Protein AF-0000000086527043 (afdb_homodimer)

Solvent-accessible surface area (backbone atoms only — not comparable to full-atom values): 6579 Å² total; per-residue (Å²): 123,86,62,61,68,83,40,37,1,52,55,44,46,48,39,39,48,73,40,69,42,50,59,58,56,46,11,60,61,52,73,48,47,46,66,58,46,49,60,48,33,31,71,90,35,76,31,56,56,47,59,36,24,18,45,57,10,34,60,65,41,60,101,123,86,61,60,67,84,40,36,1,51,55,45,46,50,40,39,48,73,39,69,41,50,60,58,57,46,13,60,61,51,73,49,47,46,66,57,45,49,60,49,33,31,71,88,35,76,34,56,55,45,59,37,25,18,44,56,8,34,60,64,43,61,101

Secondary structure (DSSP, 8-state):
----PPPBHHHHHHHHHHTT--HHHHHHHHT--HHHHHHHT-TTPBPPHHHHHHHHHHHHH--/----PPPBHHHHHHHHHHTT--HHHHHHHHT--HHHHHHHT-TTPBPPHHHHHHHHHHHHHT-

Radius of gyration: 13.68 Å; Cα contacts (8 Å, |Δi|>4): 208; chains: 2; bounding box: 37×33×30 Å

Nearest PDB structures (foldseek):
  7t8i-assembly1_B  TM=8.190E-01  e=5.277E-02  Bacillus subtilis
  4yba-assembly1_A  TM=6.947E-01  e=4.307E-02  Klebsiella pneumoniae
  5j9i-assembly2_C  TM=6.899E-01  e=6.466E-02  Vibrio cholerae
  7xi5-assembly1_A  TM=7.513E-01  e=1.457E-01  Pseudomonas citronellolis
  5jaa-assembly1_B  TM=7.454E-01  e=2.188E-01  Vibrio cholerae O1 biovar El Tor str. N16961

pLDDT: mean 89.56, std 15.98, range [34.75, 98.44]

Organism: NCBI:txid488447

Sequence (126 aa):
MSDTRPLYGEDAAALRKKAGFTQQQLADRWGLSRAQIGRYEKTGQIVPPKVADAYRGLAVVGGMSDTRPLYGEDAAALRKKAGFTQQQLADRWGLSRAQIGRYEKTGQIVPPKVADAYRGLAVVGG

Foldseek 3Di:
DVCPDWDFLCNLVVLCVVLPDDLCRVCVVVVHHSVVNCVQNDGPDTHPPVVVVVSVCSVVVSD/DVCPDWDFLCNLVVLCVVLPDDLCRVCVVVVHHSVVNCVQNDGPDTHPPVVVVVSVCSVVVSD

Structure (mmCIF, N/CA/C/O backbone):
data_AF-0000000086527043-model_v1
#
loop_
_entity.id
_entity.type
_entity.pdbx_description
1 polymer 'Helix-turn-helix domain-containing protein'
#
loop_
_atom_site.group_PDB
_atom_site.id
_atom_site.type_symbol
_atom_site.label_atom_id
_atom_site.label_alt_id
_atom_site.label_comp_id
_atom_site.label_asym_id
_atom_site.label_entity_id
_atom_site.label_seq_id
_atom_site.pdbx_PDB_ins_code
_atom_site.Cartn_x
_atom_site.Cartn_y
_atom_site.Cartn_z
_atom_site.occupancy
_atom_site.B_iso_or_equiv
_atom_site.auth_seq_id
_atom_site.auth_comp_id
_atom_site.auth_asym_id
_atom_site.auth_atom_id
_atom_site.pdbx_PDB_model_num
ATOM 1 N N . MET A 1 1 ? 13.539 -8.234 -15.18 1 35.25 1 MET A N 1
ATOM 2 C CA . MET A 1 1 ? 14.141 -7.984 -13.875 1 35.25 1 MET A CA 1
ATOM 3 C C . MET A 1 1 ? 13.148 -7.289 -12.945 1 35.25 1 MET A C 1
ATOM 5 O O . MET A 1 1 ? 12.5 -6.32 -13.336 1 35.25 1 MET A O 1
ATOM 9 N N . SER A 1 2 ? 12.297 -8 -12.367 1 43.03 2 SER A N 1
ATOM 10 C CA . SER A 1 2 ? 11.32 -7.543 -11.383 1 43.03 2 SER A CA 1
ATOM 11 C C . SER A 1 2 ? 11.914 -6.48 -10.469 1 43.03 2 SER A C 1
ATOM 13 O O . SER A 1 2 ? 12.438 -6.793 -9.398 1 43.03 2 SER A O 1
ATOM 15 N N . ASP A 1 3 ? 12.602 -5.562 -11.094 1 48.31 3 ASP A N 1
ATOM 16 C CA . ASP A 1 3 ? 13.523 -4.586 -10.523 1 48.31 3 ASP A CA 1
ATOM 17 C C . ASP A 1 3 ? 12.828 -3.717 -9.477 1 48.31 3 ASP A C 1
ATOM 19 O O . ASP A 1 3 ? 12.43 -2.588 -9.773 1 48.31 3 ASP A O 1
ATOM 23 N N . THR A 1 4 ? 11.984 -4.328 -8.688 1 63.66 4 THR A N 1
ATOM 24 C CA . THR A 1 4 ? 11.391 -3.373 -7.762 1 63.66 4 THR A CA 1
ATOM 25 C C . THR A 1 4 ? 12.422 -2.887 -6.75 1 63.66 4 THR A C 1
ATOM 27 O O . THR A 1 4 ? 12.984 -3.684 -5.996 1 63.66 4 THR A O 1
ATOM 30 N N . ARG A 1 5 ? 13.133 -1.839 -7.254 1 73.69 5 ARG A N 1
ATOM 31 C CA . ARG A 1 5 ? 14.133 -1.195 -6.41 1 73.69 5 ARG A CA 1
ATOM 32 C C . ARG A 1 5 ? 13.578 -0.921 -5.016 1 73.69 5 ARG A C 1
ATOM 34 O O . ARG A 1 5 ? 12.406 -0.582 -4.863 1 73.69 5 ARG A O 1
ATOM 41 N N . PRO A 1 6 ? 14.43 -1.369 -4.133 1 89.88 6 PRO A N 1
ATOM 42 C CA . PRO A 1 6 ? 14 -1.031 -2.773 1 89.88 6 PRO A CA 1
ATOM 43 C C . PRO A 1 6 ? 13.695 0.456 -2.604 1 89.88 6 PRO A C 1
ATOM 45 O O . PRO A 1 6 ? 14.32 1.296 -3.26 1 89.88 6 PRO A O 1
ATOM 48 N N . LEU A 1 7 ? 12.641 0.723 -1.895 1 93.81 7 LEU A N 1
ATOM 49 C CA . LEU A 1 7 ? 12.32 2.092 -1.509 1 93.81 7 LEU A CA 1
ATOM 50 C C . LEU A 1 7 ? 12.938 2.434 -0.154 1 93.81 7 LEU A C 1
ATOM 52 O O . LEU A 1 7 ? 12.727 1.714 0.825 1 93.81 7 LEU A O 1
ATOM 56 N N . TYR A 1 8 ? 13.68 3.51 -0.123 1 96.44 8 TYR A N 1
ATOM 57 C CA . TYR A 1 8 ? 14.258 3.953 1.139 1 96.44 8 TYR A CA 1
ATOM 58 C C . TYR A 1 8 ? 13.367 4.992 1.812 1 96.44 8 TYR A C 1
ATOM 60 O O . TYR A 1 8 ? 12.555 5.641 1.153 1 96.44 8 TYR A O 1
ATOM 68 N N . GLY A 1 9 ? 13.516 5.074 3.086 1 98 9 GLY A N 1
ATOM 69 C CA . GLY A 1 9 ? 12.672 5.957 3.875 1 98 9 GLY A CA 1
ATOM 70 C C . GLY A 1 9 ? 12.633 7.379 3.34 1 98 9 GLY A C 1
ATOM 71 O O . GLY A 1 9 ? 11.562 7.992 3.279 1 98 9 GLY A O 1
ATOM 72 N N . GLU A 1 10 ? 13.781 7.883 2.91 1 97.5 10 GLU A N 1
ATOM 73 C CA . GLU A 1 10 ? 13.836 9.25 2.402 1 97.5 10 GLU A CA 1
ATOM 74 C C . GLU A 1 10 ? 13.055 9.391 1.1 1 97.5 10 GLU A C 1
ATOM 76 O O . GLU A 1 10 ? 12.484 10.445 0.823 1 97.5 10 GLU A O 1
ATOM 81 N N . ASP A 1 11 ? 13.07 8.391 0.332 1 95.69 11 ASP A N 1
ATOM 82 C CA . ASP A 1 11 ? 12.297 8.383 -0.908 1 95.69 11 ASP A CA 1
ATOM 83 C C . ASP A 1 11 ? 10.797 8.312 -0.623 1 95.69 11 ASP A C 1
ATOM 85 O O . ASP A 1 11 ? 10 8.93 -1.326 1 95.69 11 ASP A O 1
ATOM 89 N N . ALA A 1 12 ? 10.453 7.547 0.394 1 96.88 12 ALA A N 1
ATOM 90 C CA . ALA A 1 12 ? 9.062 7.488 0.819 1 96.88 12 ALA A CA 1
ATOM 91 C C . ALA A 1 12 ? 8.555 8.867 1.243 1 96.88 12 ALA A C 1
ATOM 93 O O . ALA A 1 12 ? 7.473 9.289 0.839 1 96.88 12 ALA A O 1
ATOM 94 N N . ALA A 1 13 ? 9.406 9.523 1.954 1 97.5 13 ALA A N 1
ATOM 95 C CA . ALA A 1 13 ? 9.062 10.875 2.381 1 97.5 13 ALA A CA 1
ATOM 96 C C . ALA A 1 13 ? 8.844 11.797 1.181 1 97.5 13 ALA A C 1
ATOM 98 O O . ALA A 1 13 ? 7.922 12.609 1.174 1 97.5 13 ALA A O 1
ATOM 99 N N . ALA A 1 14 ? 9.648 11.648 0.236 1 96.44 14 ALA A N 1
ATOM 100 C CA . ALA A 1 14 ? 9.539 12.453 -0.978 1 96.44 14 ALA A CA 1
ATOM 101 C C . ALA A 1 14 ? 8.234 12.172 -1.709 1 96.44 14 ALA A C 1
ATOM 103 O O . ALA A 1 14 ? 7.57 13.094 -2.195 1 96.44 14 ALA A O 1
ATOM 104 N N . LEU A 1 15 ? 7.844 10.961 -1.847 1 94 15 LEU A N 1
ATOM 105 C CA . LEU A 1 15 ? 6.598 10.578 -2.494 1 94 15 LEU A CA 1
ATOM 106 C C . LEU A 1 15 ? 5.395 11.148 -1.747 1 94 15 LEU A C 1
ATOM 108 O O . LEU A 1 15 ? 4.445 11.625 -2.367 1 94 15 LEU A O 1
ATOM 112 N N . ARG A 1 16 ? 5.457 11.055 -0.439 1 95.81 16 ARG A N 1
ATOM 113 C CA . ARG A 1 16 ? 4.387 11.625 0.372 1 95.81 16 ARG A CA 1
ATOM 114 C C . ARG A 1 16 ? 4.227 13.117 0.097 1 95.81 16 ARG A C 1
ATOM 116 O O . ARG A 1 16 ? 3.111 13.602 -0.115 1 95.81 16 ARG A O 1
ATOM 123 N N . LYS A 1 17 ? 5.383 13.742 0.121 1 96.12 17 LYS A N 1
ATOM 124 C CA . LYS A 1 17 ? 5.367 15.188 -0.1 1 96.12 17 LYS A CA 1
ATOM 125 C C . LYS A 1 17 ? 4.867 15.523 -1.502 1 96.12 17 LYS A C 1
ATOM 127 O O . LYS A 1 17 ? 4.105 16.469 -1.683 1 96.12 17 LYS A O 1
ATOM 132 N N . LYS A 1 18 ? 5.27 14.805 -2.422 1 93.75 18 LYS A N 1
ATOM 133 C CA . LYS A 1 18 ? 4.836 15 -3.801 1 93.75 18 LYS A CA 1
ATOM 134 C C . LYS A 1 18 ? 3.324 14.836 -3.932 1 93.75 18 LYS A C 1
ATOM 136 O O . LYS A 1 18 ? 2.684 15.523 -4.727 1 93.75 18 LYS A O 1
ATOM 141 N N . ALA A 1 19 ? 2.764 13.969 -3.201 1 92.5 19 ALA A N 1
ATOM 142 C CA . ALA A 1 19 ? 1.327 13.703 -3.205 1 92.5 19 ALA A CA 1
ATOM 143 C C . ALA A 1 19 ? 0.57 14.773 -2.426 1 92.5 19 ALA A C 1
ATOM 145 O O . ALA A 1 19 ? -0.663 14.789 -2.418 1 92.5 19 ALA A O 1
ATOM 146 N N . GLY A 1 20 ? 1.382 15.586 -1.627 1 93.31 20 GLY A N 1
ATOM 147 C CA . GLY A 1 20 ? 0.785 16.719 -0.933 1 93.31 20 GLY A CA 1
ATOM 148 C C . GLY A 1 20 ? 0.338 16.375 0.478 1 93.31 20 GLY A C 1
ATOM 149 O O . GLY A 1 20 ? -0.49 17.078 1.057 1 93.31 20 GLY A O 1
ATOM 150 N N . PHE A 1 21 ? 0.815 15.305 0.996 1 94.88 21 PHE A N 1
ATOM 151 C CA . PHE A 1 21 ? 0.404 14.906 2.336 1 94.88 21 PHE A CA 1
ATOM 152 C C . PHE A 1 21 ? 1.459 15.289 3.365 1 94.88 21 PHE A C 1
ATOM 154 O O . PHE A 1 21 ? 2.658 15.195 3.1 1 94.88 21 PHE A O 1
ATOM 161 N N . THR A 1 22 ? 0.999 15.656 4.473 1 96.94 22 THR A N 1
ATOM 162 C CA . THR A 1 22 ? 1.858 15.656 5.652 1 96.94 22 THR A CA 1
ATOM 163 C C . THR A 1 22 ? 1.942 14.266 6.262 1 96.94 22 THR A C 1
ATOM 165 O O . THR A 1 22 ? 1.203 13.359 5.863 1 96.94 22 THR A O 1
ATOM 168 N N . GLN A 1 23 ? 2.887 14.164 7.195 1 98 23 GLN A N 1
ATOM 169 C CA . GLN A 1 23 ? 2.961 12.891 7.891 1 98 23 GLN A CA 1
ATOM 170 C C . GLN A 1 23 ? 1.652 12.578 8.609 1 98 23 GLN A C 1
ATOM 172 O O . GLN A 1 23 ? 1.188 11.438 8.602 1 98 23 GLN A O 1
ATOM 177 N N . GLN A 1 24 ? 1.076 13.602 9.195 1 97.94 24 GLN A N 1
ATOM 178 C CA . GLN A 1 24 ? -0.166 13.422 9.945 1 97.94 24 GLN A CA 1
ATOM 179 C C . GLN A 1 24 ? -1.318 13.062 9.008 1 97.94 24 GLN A C 1
ATOM 181 O O . GLN A 1 24 ? -2.105 12.164 9.312 1 97.94 24 GLN A O 1
ATOM 186 N N . GLN A 1 25 ? -1.424 13.695 7.957 1 95.94 25 GLN A N 1
ATOM 187 C CA . GLN A 1 25 ? -2.488 13.43 6.992 1 95.94 25 GLN A CA 1
ATOM 188 C C . GLN A 1 25 ? -2.395 12.016 6.438 1 95.94 25 GLN A C 1
ATOM 190 O O . GLN A 1 25 ? -3.41 11.336 6.289 1 95.94 25 GLN A O 1
ATOM 195 N N . LEU A 1 26 ? -1.217 11.625 6.121 1 96.88 26 LEU A N 1
ATOM 196 C CA . LEU A 1 26 ? -1.013 10.273 5.602 1 96.88 26 LEU A CA 1
ATOM 197 C C . LEU A 1 26 ? -1.344 9.227 6.66 1 96.88 26 LEU A C 1
ATOM 199 O O . LEU A 1 26 ? -1.969 8.211 6.359 1 96.88 26 LEU A O 1
ATOM 203 N N . ALA A 1 27 ? -0.913 9.484 7.891 1 97.69 27 ALA A N 1
ATOM 204 C CA . ALA A 1 27 ? -1.209 8.586 9.008 1 97.69 27 ALA A CA 1
ATOM 205 C C . ALA A 1 27 ? -2.713 8.398 9.18 1 97.69 27 ALA A C 1
ATOM 207 O O . ALA A 1 27 ? -3.189 7.27 9.336 1 97.69 27 ALA A O 1
ATOM 208 N N . ASP A 1 28 ? -3.4 9.445 9.094 1 96 28 ASP A N 1
ATOM 209 C CA . ASP A 1 28 ? -4.855 9.398 9.211 1 96 28 ASP A CA 1
ATOM 210 C C . ASP A 1 28 ? -5.469 8.594 8.07 1 96 28 ASP A C 1
ATOM 212 O O . ASP A 1 28 ? -6.36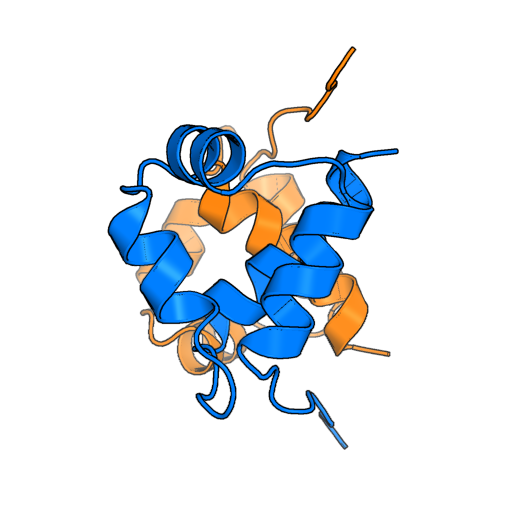7 7.777 8.289 1 96 28 ASP A O 1
ATOM 216 N N . ARG A 1 29 ? -5.004 8.758 6.918 1 93.44 29 ARG A N 1
ATOM 217 C CA . ARG A 1 29 ? -5.508 8.07 5.734 1 93.44 29 ARG A CA 1
ATOM 218 C C . ARG A 1 29 ? -5.297 6.562 5.852 1 93.44 29 ARG A C 1
ATOM 220 O O . ARG A 1 29 ?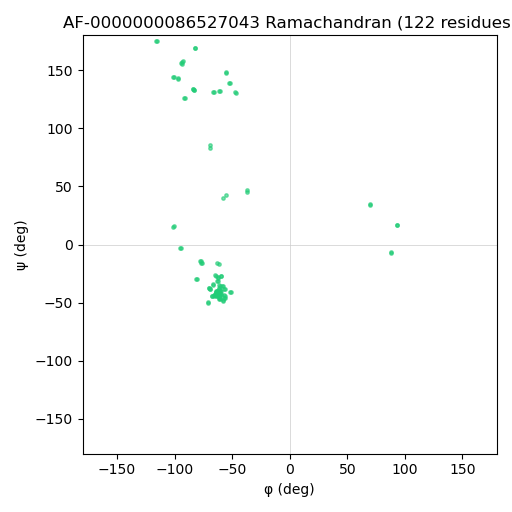 -6.164 5.777 5.457 1 93.44 29 ARG A O 1
ATOM 227 N N . TRP A 1 30 ? -4.152 6.227 6.387 1 97 30 TRP A N 1
ATOM 228 C CA . TRP A 1 30 ? -3.76 4.82 6.41 1 97 30 TRP A CA 1
ATOM 229 C C . TRP A 1 30 ? -4.145 4.172 7.738 1 97 30 TRP A C 1
ATOM 231 O O . TRP A 1 30 ? -3.926 2.975 7.938 1 97 30 TRP A O 1
ATOM 241 N N . GLY A 1 31 ? -4.691 4.91 8.68 1 96.5 31 GLY A N 1
ATOM 242 C CA . GLY A 1 31 ? -5.039 4.395 9.992 1 96.5 31 GLY A CA 1
ATOM 243 C C . GLY A 1 31 ? -3.83 4.062 10.844 1 96.5 31 GLY A C 1
ATOM 244 O O . GLY A 1 31 ? -3.816 3.051 11.547 1 96.5 31 GLY A O 1
ATOM 245 N N . LEU A 1 32 ? -2.859 4.84 10.656 1 97.81 32 LEU A N 1
ATOM 246 C CA . LEU A 1 32 ? -1.615 4.688 11.406 1 97.81 32 LEU A CA 1
ATOM 247 C C . LEU A 1 32 ? -1.356 5.906 12.281 1 97.81 32 LEU A C 1
ATOM 249 O O . LEU A 1 32 ? -2.1 6.887 12.227 1 97.81 32 LEU A O 1
ATOM 253 N N . SER A 1 33 ? -0.33 5.773 13.023 1 98.25 33 SER A N 1
ATOM 254 C CA . SER A 1 33 ? 0.111 6.934 13.789 1 98.25 33 SER A CA 1
ATOM 255 C C . SER A 1 33 ? 1.171 7.727 13.031 1 98.25 33 SER A C 1
ATOM 257 O O . SER A 1 33 ? 1.868 7.176 12.172 1 98.25 33 SER A O 1
ATOM 259 N N . ARG A 1 34 ? 1.292 8.953 13.375 1 98.19 34 ARG A N 1
ATOM 260 C CA . ARG A 1 34 ? 2.352 9.766 12.789 1 98.19 34 ARG A CA 1
ATOM 261 C C . ARG A 1 34 ? 3.725 9.156 13.062 1 98.19 34 ARG A C 1
ATOM 263 O O . ARG A 1 34 ? 4.617 9.227 12.219 1 98.19 34 ARG A O 1
ATOM 270 N N . ALA A 1 35 ? 3.832 8.609 14.188 1 98.44 35 ALA A N 1
ATOM 271 C CA . ALA A 1 35 ? 5.09 7.969 14.57 1 98.44 35 ALA A CA 1
ATOM 272 C C . ALA A 1 35 ? 5.414 6.801 13.641 1 98.44 35 ALA A C 1
ATOM 274 O O . ALA A 1 35 ? 6.574 6.578 13.297 1 98.44 35 ALA A O 1
ATOM 275 N N . GLN A 1 36 ? 4.418 5.996 13.32 1 98 36 GLN A N 1
ATOM 276 C CA . GLN A 1 36 ? 4.617 4.871 12.414 1 98 36 GLN A CA 1
ATOM 277 C C . GLN A 1 36 ? 5.051 5.352 11.031 1 98 36 GLN A C 1
ATOM 279 O O . GLN A 1 36 ? 5.918 4.742 10.398 1 98 36 GLN A O 1
ATOM 284 N N . ILE A 1 37 ? 4.453 6.438 10.578 1 98.44 37 ILE A N 1
ATOM 285 C CA . ILE A 1 37 ? 4.855 7.039 9.312 1 98.44 37 ILE A CA 1
ATOM 286 C C . ILE A 1 37 ? 6.316 7.48 9.391 1 98.44 37 ILE A C 1
ATOM 288 O O . ILE A 1 37 ? 7.105 7.215 8.484 1 98.44 37 ILE A O 1
ATOM 292 N N . GLY A 1 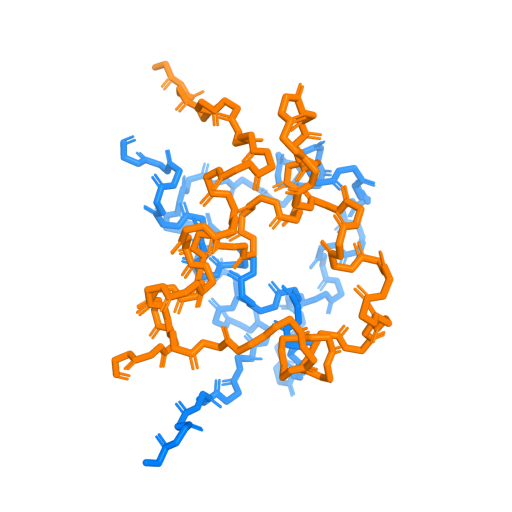38 ? 6.613 8.133 10.461 1 98.38 38 GLY A N 1
ATOM 293 C CA . GLY A 1 38 ? 7.984 8.562 10.672 1 98.38 38 GLY A CA 1
ATOM 294 C C . GLY A 1 38 ? 8.984 7.426 10.641 1 98.38 38 GLY A C 1
ATOM 295 O O . GLY A 1 38 ? 10.086 7.57 10.102 1 98.38 38 GLY A O 1
ATOM 296 N N . ARG A 1 39 ? 8.594 6.328 11.188 1 98.06 39 ARG A N 1
ATOM 297 C CA . ARG A 1 39 ? 9.453 5.156 11.18 1 98.06 39 ARG A CA 1
ATOM 298 C C . ARG A 1 39 ? 9.664 4.637 9.758 1 98.06 39 ARG A C 1
ATOM 300 O O . ARG A 1 39 ? 10.773 4.277 9.375 1 98.06 39 ARG A O 1
ATOM 307 N N . TYR A 1 40 ? 8.656 4.559 8.961 1 97.75 40 TYR A N 1
ATOM 308 C CA . TYR A 1 40 ? 8.742 4.109 7.578 1 97.75 40 TYR A CA 1
ATOM 309 C C . TYR A 1 40 ? 9.633 5.035 6.758 1 97.75 40 TYR A C 1
ATOM 311 O O . TYR A 1 40 ? 10.289 4.598 5.805 1 97.75 40 TYR A O 1
ATOM 319 N N . GLU A 1 41 ? 9.625 6.328 7.238 1 98.25 41 GLU A N 1
ATOM 320 C CA . GLU A 1 41 ? 10.289 7.34 6.418 1 98.25 41 GLU A CA 1
ATOM 321 C C . GLU A 1 41 ? 11.68 7.668 6.961 1 98.25 41 GLU A C 1
ATOM 323 O O . GLU A 1 41 ? 12.258 8.703 6.613 1 98.25 41 GLU A O 1
ATOM 328 N N . LYS A 1 42 ? 12.125 6.812 7.797 1 97.94 42 LYS A N 1
ATOM 329 C CA . LYS A 1 42 ? 13.461 7.016 8.344 1 97.94 42 LYS A CA 1
ATOM 330 C C . LYS A 1 42 ? 14.531 6.879 7.262 1 97.94 42 LYS A C 1
ATOM 332 O O . LYS A 1 42 ? 14.57 5.875 6.551 1 97.94 42 LYS A O 1
ATOM 337 N N . THR A 1 43 ? 15.422 7.824 7.211 1 97.69 43 THR A N 1
ATOM 338 C CA . THR A 1 43 ? 16.484 7.863 6.203 1 97.69 43 THR A CA 1
ATOM 339 C C . THR A 1 43 ? 17.391 6.641 6.324 1 97.69 43 THR A C 1
ATOM 341 O O . THR A 1 43 ? 17.797 6.273 7.43 1 97.69 43 THR A O 1
ATOM 344 N N . GLY A 1 44 ? 17.641 6.031 5.27 1 96.44 44 GLY A N 1
ATOM 345 C CA . GLY A 1 44 ? 18.578 4.918 5.23 1 96.44 44 GLY A CA 1
ATOM 346 C C . GLY A 1 44 ? 17.922 3.58 5.527 1 96.44 44 GLY A C 1
ATOM 347 O O . GLY A 1 44 ? 18.578 2.535 5.449 1 96.44 44 GLY A O 1
ATOM 348 N N . GLN A 1 45 ? 16.672 3.604 5.906 1 96.81 45 GLN A N 1
ATOM 349 C CA . GLN A 1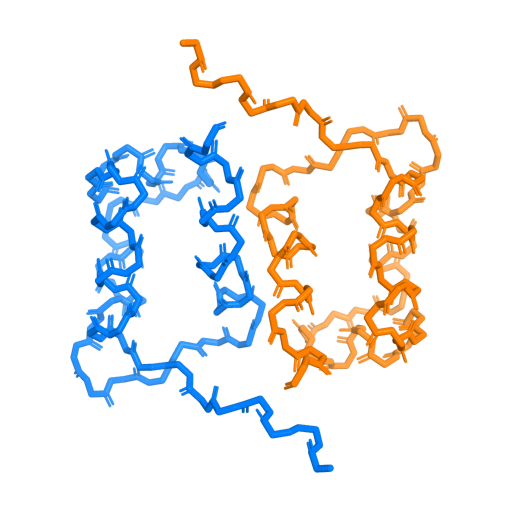 45 ? 15.953 2.371 6.191 1 96.81 45 GLN A CA 1
ATOM 350 C C . GLN A 1 45 ? 15.125 1.927 4.988 1 96.81 45 GLN A C 1
ATOM 352 O O . GLN A 1 45 ? 14.562 2.758 4.273 1 96.81 45 GLN A O 1
ATOM 357 N N . ILE A 1 46 ? 15.086 0.656 4.82 1 96.5 46 ILE A N 1
ATOM 358 C CA . ILE A 1 46 ? 14.297 0.119 3.715 1 96.5 46 ILE A CA 1
ATOM 359 C C . ILE A 1 46 ? 12.836 -0.01 4.141 1 96.5 46 ILE A C 1
ATOM 361 O O . ILE A 1 46 ? 12.539 -0.523 5.223 1 96.5 46 ILE A O 1
ATOM 365 N N . VAL A 1 47 ? 11.961 0.459 3.248 1 97.25 47 VAL A N 1
ATOM 366 C CA . VAL A 1 47 ? 10.523 0.37 3.484 1 97.25 47 VAL A CA 1
ATOM 367 C C . VAL A 1 47 ? 10.016 -1.012 3.076 1 97.25 47 VAL A C 1
ATOM 369 O O . VAL A 1 47 ? 10.375 -1.519 2.01 1 97.25 47 VAL A O 1
ATOM 372 N N . PRO A 1 48 ? 9.219 -1.623 3.939 1 96.12 48 PRO A N 1
ATOM 373 C CA . PRO A 1 48 ? 8.664 -2.926 3.559 1 96.12 48 PRO A CA 1
ATOM 374 C C . PRO A 1 48 ? 7.906 -2.879 2.232 1 96.12 48 PRO A C 1
ATOM 376 O O . PRO A 1 48 ? 7.246 -1.885 1.93 1 96.12 48 PRO A O 1
ATOM 379 N N . PRO A 1 49 ? 7.922 -3.869 1.536 1 94.5 49 PRO A N 1
ATOM 380 C CA . PRO A 1 49 ? 7.422 -3.891 0.159 1 94.5 49 PRO A CA 1
ATOM 381 C C . PRO A 1 49 ? 5.969 -3.441 0.053 1 94.5 49 PRO A C 1
ATOM 383 O O . PRO A 1 49 ? 5.621 -2.658 -0.835 1 94.5 49 PRO A O 1
ATOM 386 N N . LYS A 1 50 ? 5.066 -3.934 0.917 1 96.06 50 LYS A N 1
ATOM 387 C CA . LYS A 1 50 ? 3.668 -3.52 0.861 1 96.06 50 LYS A CA 1
ATOM 388 C C . LYS A 1 50 ? 3.527 -2.021 1.109 1 96.06 50 LYS A C 1
ATOM 390 O O . LYS A 1 50 ? 2.787 -1.337 0.401 1 96.06 50 LYS A O 1
ATOM 395 N N . VAL A 1 51 ? 4.27 -1.564 2.068 1 96.75 51 VAL A N 1
ATOM 396 C CA . VAL A 1 51 ? 4.23 -0.147 2.41 1 96.75 51 VAL A CA 1
ATOM 397 C C . VAL A 1 51 ? 4.852 0.674 1.283 1 96.75 51 VAL A C 1
ATOM 399 O O . VAL A 1 51 ? 4.348 1.745 0.937 1 96.75 51 VAL A O 1
ATOM 402 N N . ALA A 1 52 ? 5.875 0.136 0.746 1 95.44 52 ALA A N 1
ATOM 403 C CA . ALA A 1 52 ? 6.539 0.793 -0.377 1 95.44 52 ALA A CA 1
ATOM 404 C C . ALA A 1 52 ? 5.586 0.953 -1.559 1 95.44 52 ALA A C 1
ATOM 406 O O . ALA A 1 52 ? 5.523 2.02 -2.174 1 95.44 52 ALA A O 1
ATOM 407 N N . ASP A 1 53 ? 4.91 -0.103 -1.854 1 94.25 53 ASP A N 1
ATOM 408 C CA . ASP A 1 53 ? 3.941 -0.027 -2.943 1 94.25 53 ASP A CA 1
ATOM 409 C C . ASP A 1 53 ? 2.855 1.003 -2.643 1 94.25 53 ASP A C 1
ATOM 411 O O . ASP A 1 53 ? 2.396 1.71 -3.541 1 94.25 53 ASP A O 1
ATOM 415 N N . ALA A 1 54 ? 2.443 1.082 -1.412 1 95.81 54 ALA A N 1
ATOM 416 C CA . ALA A 1 54 ? 1.442 2.072 -1.021 1 95.81 54 ALA A CA 1
ATOM 417 C C . ALA A 1 54 ? 1.956 3.49 -1.252 1 95.81 54 ALA A C 1
ATOM 419 O O . ALA A 1 54 ? 1.233 4.34 -1.779 1 95.81 54 ALA A O 1
ATOM 420 N N . TYR A 1 55 ? 3.199 3.686 -0.875 1 94.88 55 TYR A N 1
ATOM 421 C CA . TYR A 1 55 ? 3.787 5 -1.116 1 94.88 55 TYR A CA 1
ATOM 422 C C . TYR A 1 55 ? 3.828 5.312 -2.607 1 94.88 55 TYR A C 1
ATOM 424 O O . TYR A 1 55 ? 3.521 6.434 -3.021 1 94.88 55 TYR A O 1
ATOM 432 N N . ARG A 1 56 ? 4.168 4.398 -3.361 1 91.62 56 ARG A N 1
ATOM 433 C CA . ARG A 1 56 ? 4.23 4.59 -4.809 1 91.62 56 ARG A CA 1
ATOM 434 C C . ARG A 1 56 ? 2.852 4.895 -5.379 1 91.62 56 ARG A C 1
ATOM 436 O O . ARG A 1 56 ? 2.73 5.633 -6.359 1 91.62 56 ARG A O 1
ATOM 443 N N . GLY A 1 57 ? 1.876 4.352 -4.746 1 92.44 57 GLY A N 1
ATOM 444 C CA . GLY A 1 57 ? 0.504 4.539 -5.191 1 92.44 57 GLY A CA 1
ATOM 445 C C . GLY A 1 57 ? -0.061 5.898 -4.832 1 92.44 57 GLY A C 1
ATOM 446 O O . GLY A 1 57 ? -1.107 6.297 -5.348 1 92.44 57 GLY A O 1
ATOM 447 N N . LEU A 1 58 ? 0.572 6.617 -3.926 1 90.06 58 LEU A N 1
ATOM 448 C CA . LEU A 1 58 ? 0.098 7.941 -3.547 1 90.06 58 LEU A CA 1
ATOM 449 C C . LEU A 1 58 ? 0.068 8.875 -4.754 1 90.06 58 LEU A C 1
ATOM 451 O O . LEU A 1 58 ? -0.702 9.836 -4.781 1 90.06 58 LEU A O 1
ATOM 455 N N . ALA A 1 59 ? 0.9 8.578 -5.645 1 75.06 59 ALA A N 1
ATOM 456 C CA . ALA A 1 59 ? 0.981 9.422 -6.832 1 75.06 59 ALA A CA 1
ATOM 457 C C . ALA A 1 59 ? -0.317 9.367 -7.637 1 75.06 59 ALA A C 1
ATOM 459 O O . ALA A 1 59 ? -0.628 10.289 -8.391 1 75.06 59 ALA A O 1
ATOM 460 N N . VAL A 1 60 ? -0.964 8.328 -7.508 1 66.88 60 VAL A N 1
ATOM 461 C CA . VAL A 1 60 ? -2.213 8.148 -8.242 1 66.88 60 VAL A CA 1
ATOM 462 C C . VAL A 1 60 ? -3.344 8.875 -7.523 1 66.88 60 VAL A C 1
ATOM 464 O O . VAL A 1 60 ? -4.312 9.312 -8.156 1 66.88 60 VAL A O 1
ATOM 467 N N . VAL A 1 61 ? -3.25 8.977 -6.266 1 55.91 61 VAL A N 1
ATOM 468 C CA . VAL A 1 61 ? -4.32 9.609 -5.496 1 55.91 61 VAL A CA 1
ATOM 469 C C . VAL A 1 61 ? -4.328 11.109 -5.758 1 55.91 61 VAL A C 1
ATOM 471 O O . VAL A 1 61 ? -5.395 11.727 -5.84 1 55.91 61 VAL A O 1
ATOM 474 N N . GLY A 1 62 ? -3.266 11.75 -5.672 1 49.72 62 GLY A N 1
ATOM 475 C CA . GLY A 1 62 ? -3.221 13.195 -5.758 1 49.72 62 GLY A CA 1
ATOM 476 C C . GLY A 1 62 ? -3.688 13.727 -7.102 1 49.72 62 GLY A C 1
ATOM 477 O O . GLY A 1 62 ? -3.828 14.938 -7.281 1 49.72 62 GLY A O 1
ATOM 478 N N . GLY A 1 63 ? -3.793 12.961 -8.133 1 40.28 63 GLY A N 1
ATOM 479 C CA . GLY A 1 63 ? -4.27 13.641 -9.328 1 40.28 63 GLY A CA 1
ATOM 480 C C . GLY A 1 63 ? -5.781 13.719 -9.406 1 40.28 63 GLY A C 1
ATOM 481 O O . GLY A 1 63 ? -6.484 12.938 -8.758 1 40.28 63 GLY A O 1
ATOM 482 N N . MET B 1 1 ? -10.93 18.141 -4.695 1 34.75 1 MET B N 1
ATOM 483 C CA . MET B 1 1 ? -11.688 17 -4.18 1 34.75 1 MET B CA 1
ATOM 484 C C . MET B 1 1 ? -10.789 15.766 -4.047 1 34.75 1 MET B C 1
ATOM 486 O O . MET B 1 1 ? -10.047 15.438 -4.973 1 34.75 1 MET B O 1
ATOM 490 N N . SER B 1 2 ? -10.039 15.703 -3.033 1 42.94 2 SER B N 1
ATOM 491 C CA . SER B 1 2 ? -9.164 14.586 -2.715 1 42.94 2 SER B CA 1
ATOM 492 C C . SER B 1 2 ? -9.812 13.25 -3.084 1 42.94 2 SER B C 1
ATOM 494 O O . SER B 1 2 ? -10.531 12.664 -2.277 1 42.94 2 SER B O 1
ATOM 496 N N . ASP B 1 3 ? -10.336 13.25 -4.285 1 48.22 3 ASP B N 1
ATOM 497 C CA . ASP B 1 3 ? -11.258 12.266 -4.848 1 48.22 3 ASP B CA 1
ATOM 498 C C . ASP B 1 3 ? -10.68 10.859 -4.766 1 48.22 3 ASP B C 1
ATOM 500 O O . ASP B 1 3 ? -10.125 10.352 -5.746 1 48.22 3 ASP B O 1
ATOM 504 N N . THR B 1 4 ? -10.078 10.539 -3.654 1 63.97 4 THR B N 1
ATOM 505 C CA . THR B 1 4 ? -9.57 9.172 -3.697 1 63.97 4 THR B CA 1
ATOM 506 C C . THR B 1 4 ? -10.719 8.172 -3.682 1 63.97 4 THR B C 1
ATOM 508 O O . THR B 1 4 ? -11.484 8.109 -2.719 1 63.97 4 THR B O 1
ATOM 511 N N . ARG B 1 5 ? -11.227 8 -4.938 1 73.38 5 ARG B N 1
ATOM 512 C CA . ARG B 1 5 ? -12.312 7.035 -5.129 1 73.38 5 ARG B CA 1
ATOM 513 C C . ARG B 1 5 ? -11.984 5.711 -4.445 1 73.38 5 ARG B C 1
ATOM 515 O O . ARG B 1 5 ? -10.836 5.281 -4.426 1 73.38 5 ARG B O 1
ATOM 522 N N . PRO B 1 6 ? -13.016 5.352 -3.732 1 89.88 6 PRO B N 1
ATOM 523 C CA . PRO B 1 6 ? -12.805 4.027 -3.143 1 89.88 6 PRO B CA 1
ATOM 524 C C . PRO B 1 6 ? -12.406 2.977 -4.176 1 89.88 6 PRO B C 1
ATOM 526 O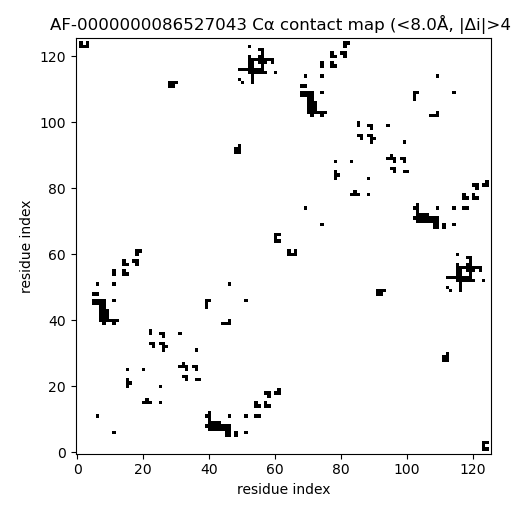 O . PRO B 1 6 ? -12.828 3.053 -5.332 1 89.88 6 PRO B O 1
ATOM 529 N N . LEU B 1 7 ? -11.469 2.152 -3.793 1 93.75 7 LEU B N 1
ATOM 530 C CA . LEU B 1 7 ? -11.102 0.999 -4.605 1 93.75 7 LEU B CA 1
ATOM 531 C C . LEU B 1 7 ? -11.906 -0.233 -4.199 1 93.75 7 LEU B C 1
ATOM 533 O O . LEU B 1 7 ? -11.93 -0.603 -3.023 1 93.75 7 LEU B O 1
ATOM 537 N N . TYR B 1 8 ? -12.547 -0.819 -5.164 1 96.38 8 TYR B N 1
ATOM 538 C CA . TYR B 1 8 ? -13.297 -2.039 -4.887 1 96.38 8 TYR B CA 1
ATOM 539 C C . TYR B 1 8 ? -12.453 -3.275 -5.168 1 96.38 8 TYR B C 1
ATOM 541 O O . TYR B 1 8 ? -11.477 -3.211 -5.926 1 96.38 8 TYR B O 1
ATOM 549 N N . GLY B 1 9 ? -12.812 -4.336 -4.516 1 98 9 GLY B N 1
ATOM 550 C CA . GLY B 1 9 ? -12.055 -5.566 -4.617 1 98 9 GLY B CA 1
ATOM 551 C C . GLY B 1 9 ? -11.797 -6 -6.051 1 98 9 GLY B C 1
ATOM 552 O O . GLY B 1 9 ? -10.688 -6.414 -6.391 1 98 9 GLY B O 1
ATOM 553 N N . GLU B 1 10 ? -12.797 -5.863 -6.895 1 97.5 10 GLU B N 1
AT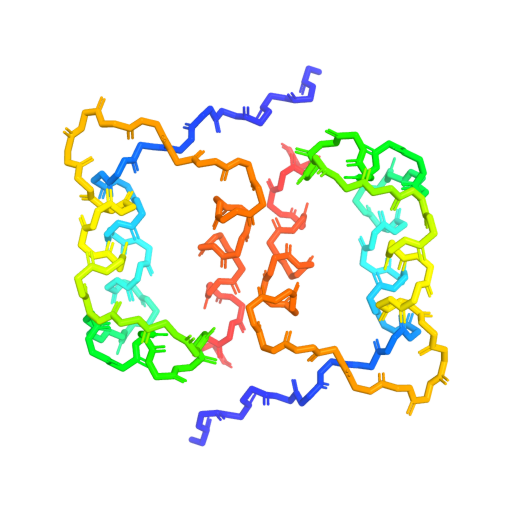OM 554 C CA . GLU B 1 10 ? -12.648 -6.277 -8.289 1 97.5 10 GLU B CA 1
ATOM 555 C C . GLU B 1 10 ? -11.641 -5.391 -9.016 1 97.5 10 GLU B C 1
ATOM 557 O O . GLU B 1 10 ? -10.938 -5.855 -9.922 1 97.5 10 GLU B O 1
ATOM 562 N N . ASP B 1 11 ? -11.609 -4.18 -8.68 1 95.69 11 ASP B N 1
ATOM 563 C CA . ASP B 1 11 ? -10.641 -3.258 -9.266 1 95.69 11 ASP B CA 1
ATOM 564 C C . ASP B 1 11 ? -9.227 -3.566 -8.781 1 95.69 11 ASP B C 1
ATOM 566 O O . ASP B 1 11 ? -8.266 -3.447 -9.539 1 95.69 11 ASP B O 1
ATOM 570 N N . ALA B 1 12 ? -9.133 -3.934 -7.523 1 96.88 12 ALA B N 1
ATOM 571 C CA . ALA B 1 12 ? -7.84 -4.359 -6.988 1 96.88 12 ALA B CA 1
ATOM 572 C C . ALA B 1 12 ? -7.301 -5.566 -7.75 1 96.88 12 ALA B C 1
ATOM 574 O O . ALA B 1 12 ? -6.129 -5.594 -8.133 1 96.88 12 ALA B O 1
ATOM 575 N N . ALA B 1 13 ? -8.195 -6.453 -7.992 1 97.5 13 ALA B N 1
ATOM 576 C CA . ALA B 1 13 ? -7.812 -7.637 -8.766 1 97.5 13 ALA B CA 1
ATOM 577 C C . ALA B 1 13 ? -7.316 -7.254 -10.148 1 97.5 13 ALA B C 1
ATOM 579 O O . ALA B 1 13 ? -6.336 -7.816 -10.641 1 97.5 13 ALA B O 1
ATOM 580 N N . ALA B 1 14 ? -7.938 -6.359 -10.742 1 96.38 14 ALA B N 1
ATOM 581 C CA . ALA B 1 14 ? -7.551 -5.887 -12.062 1 96.38 14 ALA B CA 1
ATOM 582 C C . ALA B 1 14 ? -6.164 -5.246 -12.039 1 96.38 14 ALA B C 1
ATOM 584 O O . ALA B 1 14 ? -5.352 -5.469 -12.938 1 96.38 14 ALA B O 1
ATOM 585 N N . LEU B 1 15 ? -5.883 -4.441 -11.086 1 93.94 15 LEU B N 1
ATOM 586 C CA . LEU B 1 15 ? -4.578 -3.801 -10.938 1 93.94 15 LEU B CA 1
ATOM 587 C C . LEU B 1 15 ? -3.482 -4.844 -10.75 1 93.94 15 LEU B C 1
ATOM 589 O O . LEU B 1 15 ? -2.4 -4.723 -11.328 1 93.94 15 LEU B O 1
ATOM 593 N N . ARG B 1 16 ? -3.768 -5.812 -9.938 1 95.75 16 ARG B N 1
ATOM 594 C CA . ARG B 1 16 ? -2.809 -6.895 -9.734 1 95.75 16 ARG B CA 1
ATOM 595 C C . ARG B 1 16 ? -2.477 -7.59 -11.047 1 95.75 16 ARG B C 1
ATOM 597 O O . ARG B 1 16 ? -1.304 -7.805 -11.367 1 95.75 16 ARG B O 1
ATOM 604 N N . LYS B 1 17 ? -3.553 -7.895 -11.719 1 96.12 17 LYS B N 1
ATOM 605 C CA . LYS B 1 17 ? -3.377 -8.586 -12.992 1 96.12 17 LYS B CA 1
ATOM 606 C C . LYS B 1 17 ? -2.615 -7.723 -13.992 1 96.12 17 LYS B C 1
ATOM 608 O O . LYS B 1 17 ? -1.751 -8.219 -14.719 1 96.12 17 LYS B O 1
ATOM 613 N N . LYS B 1 18 ? -2.914 -6.52 -14.031 1 93.75 18 LYS B N 1
ATOM 614 C CA . LYS B 1 18 ? -2.232 -5.586 -14.922 1 93.75 18 LYS B CA 1
ATOM 615 C C . LYS B 1 18 ? -0.741 -5.508 -14.602 1 93.75 18 LYS B C 1
ATOM 617 O O . LYS B 1 18 ? 0.085 -5.348 -15.5 1 93.75 18 LYS B O 1
ATOM 622 N N . ALA B 1 19 ? -0.404 -5.613 -13.391 1 92.44 19 ALA B N 1
ATOM 623 C CA . ALA B 1 19 ? 0.984 -5.574 -12.938 1 92.44 19 ALA B CA 1
ATOM 624 C C . ALA B 1 19 ? 1.685 -6.902 -13.203 1 92.44 19 ALA B C 1
ATOM 626 O O . ALA B 1 19 ? 2.895 -7.027 -13 1 92.44 19 ALA B O 1
ATOM 627 N N . GLY B 1 20 ? 0.832 -7.938 -13.516 1 93.25 20 GLY B N 1
ATOM 628 C CA . GLY B 1 20 ? 1.397 -9.219 -13.906 1 93.25 20 GLY B CA 1
ATOM 629 C C . GLY B 1 20 ? 1.562 -10.18 -12.742 1 93.25 20 GLY B C 1
ATOM 630 O O . GLY B 1 20 ? 2.332 -11.141 -12.828 1 93.25 20 GLY B O 1
ATOM 631 N N . PHE B 1 21 ? 0.902 -9.914 -11.672 1 95 21 PHE B N 1
ATOM 632 C CA . PHE B 1 21 ? 1.04 -10.773 -10.508 1 95 21 PHE B CA 1
ATOM 633 C C . PHE B 1 21 ? -0.141 -11.727 -10.391 1 95 21 PHE B C 1
ATOM 635 O O . PHE B 1 21 ? -1.28 -11.352 -10.68 1 95 21 PHE B O 1
ATOM 642 N N . THR B 1 22 ? 0.156 -12.867 -9.961 1 96.88 22 THR B N 1
ATOM 643 C CA . THR B 1 22 ? -0.893 -13.734 -9.43 1 96.88 22 THR B CA 1
ATOM 644 C C . THR B 1 22 ? -1.202 -13.367 -7.977 1 96.88 22 THR B C 1
ATOM 646 O O . THR B 1 22 ? -0.486 -12.578 -7.363 1 96.88 22 THR B O 1
ATOM 649 N N . GLN B 1 23 ? -2.311 -13.984 -7.52 1 98.06 23 GLN B N 1
ATOM 650 C CA . GLN B 1 23 ? -2.615 -13.758 -6.109 1 98.06 23 GLN B CA 1
ATOM 651 C C . GLN B 1 23 ? -1.482 -14.266 -5.219 1 98.06 23 GLN B C 1
ATOM 653 O O . GLN B 1 23 ? -1.124 -13.609 -4.234 1 9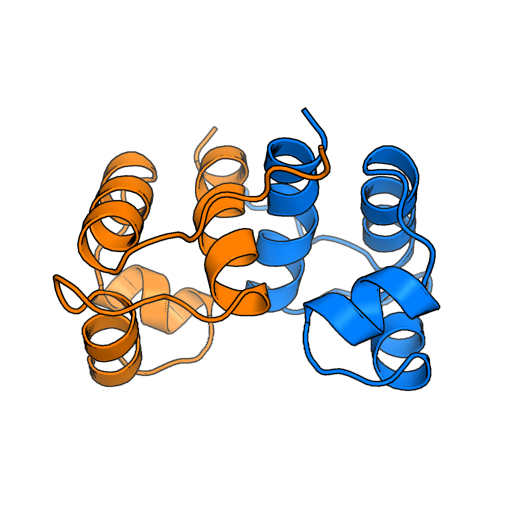8.06 23 GLN B O 1
ATOM 658 N N . GLN B 1 24 ? -0.928 -15.391 -5.586 1 98 24 GLN B N 1
ATOM 659 C CA . GLN B 1 24 ? 0.147 -15.984 -4.797 1 98 24 GLN B CA 1
ATOM 660 C C . GLN B 1 24 ? 1.409 -15.125 -4.852 1 98 24 GLN B C 1
ATOM 662 O O . GLN B 1 24 ? 2.053 -14.891 -3.826 1 98 24 GLN B O 1
ATOM 667 N N . GLN B 1 25 ? 1.753 -14.68 -5.957 1 95.94 25 GLN B N 1
ATOM 668 C CA . GLN B 1 25 ? 2.941 -13.844 -6.129 1 95.94 25 GLN B CA 1
ATOM 669 C C . GLN B 1 25 ? 2.822 -12.547 -5.34 1 95.94 25 GLN B C 1
ATOM 671 O O . GLN B 1 25 ? 3.785 -12.102 -4.711 1 95.94 25 GLN B O 1
ATOM 676 N N . LEU B 1 26 ? 1.684 -11.953 -5.414 1 96.88 26 LEU B N 1
ATOM 677 C CA . LEU B 1 26 ? 1.455 -10.719 -4.68 1 96.88 26 LEU B CA 1
ATOM 678 C C . LEU B 1 26 ? 1.506 -10.961 -3.174 1 96.88 26 LEU B C 1
ATOM 680 O O . LEU B 1 26 ? 2.084 -10.164 -2.432 1 96.88 26 LEU B O 1
ATOM 684 N N . ALA B 1 27 ? 0.886 -12.047 -2.734 1 97.69 27 ALA B N 1
ATOM 685 C CA . ALA B 1 27 ? 0.904 -12.43 -1.324 1 97.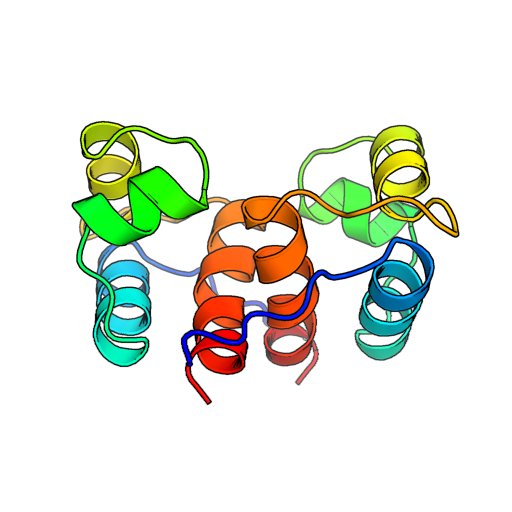69 27 ALA B CA 1
ATOM 686 C C . ALA B 1 27 ? 2.336 -12.578 -0.815 1 97.69 27 ALA B C 1
ATOM 688 O O . ALA B 1 27 ? 2.676 -12.062 0.254 1 97.69 27 ALA B O 1
ATOM 689 N N . ASP B 1 28 ? 3.119 -13.195 -1.58 1 96 28 ASP B N 1
ATOM 690 C CA . ASP B 1 28 ? 4.52 -13.391 -1.219 1 96 28 ASP B CA 1
ATOM 691 C C . ASP B 1 28 ? 5.254 -12.047 -1.137 1 96 28 ASP B C 1
ATOM 693 O O . ASP B 1 28 ? 6.023 -11.812 -0.204 1 96 28 ASP B O 1
ATOM 697 N N . ARG B 1 29 ? 5.008 -11.195 -2.008 1 93.5 29 ARG B N 1
ATOM 698 C CA . ARG B 1 29 ? 5.645 -9.883 -2.059 1 93.5 29 ARG B CA 1
ATOM 699 C C . ARG B 1 29 ? 5.289 -9.055 -0.831 1 93.5 29 ARG B C 1
ATOM 701 O O . ARG B 1 29 ? 6.133 -8.344 -0.288 1 93.5 29 ARG B O 1
ATOM 708 N N . TRP B 1 30 ? 4.043 -9.172 -0.459 1 97.06 30 TRP B N 1
ATOM 709 C CA . TRP B 1 30 ? 3.529 -8.312 0.603 1 97.06 30 TRP B CA 1
ATOM 710 C C . TRP B 1 30 ? 3.613 -9.016 1.956 1 97.06 30 TRP B C 1
ATOM 712 O O . TRP B 1 30 ? 3.258 -8.43 2.984 1 97.06 30 TRP B O 1
ATOM 722 N N . GLY B 1 31 ? 4.055 -10.258 2.012 1 96.5 31 GLY B N 1
ATOM 723 C CA . GLY B 1 31 ? 4.121 -11.023 3.246 1 96.5 31 GLY B CA 1
ATOM 724 C C . GLY B 1 31 ? 2.758 -11.398 3.793 1 96.5 31 GLY B C 1
ATOM 725 O O . GLY B 1 31 ? 2.531 -11.344 5.004 1 96.5 31 GLY B O 1
ATOM 726 N N . LEU B 1 32 ? 1.905 -11.617 2.898 1 97.81 32 LEU B N 1
ATOM 727 C CA . LEU B 1 32 ? 0.542 -12.016 3.234 1 97.81 32 LEU B CA 1
ATOM 728 C C . LEU B 1 32 ? 0.243 -13.422 2.73 1 97.81 32 LEU B C 1
ATOM 730 O O . LEU B 1 32 ? 1.064 -14.023 2.035 1 97.81 32 LEU B O 1
ATOM 734 N N . SER B 1 33 ? -0.904 -13.852 3.096 1 98.25 33 SER B N 1
ATOM 735 C CA . SER B 1 33 ? -1.365 -15.117 2.539 1 98.25 33 SER B CA 1
ATOM 736 C C . SER B 1 33 ? -2.203 -14.898 1.283 1 98.25 33 SER B C 1
ATOM 738 O O . SER B 1 33 ? -2.783 -13.828 1.099 1 98.25 33 SER B O 1
ATOM 740 N N . ARG B 1 34 ? -2.271 -15.906 0.503 1 98.19 34 ARG B N 1
ATOM 741 C CA . ARG B 1 34 ? -3.139 -15.844 -0.668 1 98.19 34 ARG B CA 1
ATOM 742 C C . ARG B 1 34 ? -4.586 -15.578 -0.264 1 98.19 34 ARG B C 1
ATOM 744 O O . ARG B 1 34 ? -5.309 -14.867 -0.963 1 98.19 34 ARG B O 1
ATOM 751 N N . ALA B 1 35 ? -4.938 -16.125 0.81 1 98.44 35 ALA B N 1
ATOM 752 C CA . ALA B 1 35 ? -6.297 -15.938 1.316 1 98.44 35 ALA B CA 1
ATOM 753 C C . ALA B 1 35 ? -6.551 -14.477 1.652 1 98.44 35 ALA B C 1
ATOM 755 O O . ALA B 1 35 ? -7.652 -13.961 1.427 1 98.44 35 ALA B O 1
ATOM 756 N N . GLN B 1 36 ? -5.59 -13.812 2.26 1 97.94 36 GLN B N 1
ATOM 757 C CA . GLN B 1 36 ? -5.723 -12.398 2.59 1 97.94 36 GLN B CA 1
ATOM 758 C C . GLN B 1 36 ? -5.867 -11.555 1.331 1 97.94 36 GLN B C 1
ATOM 760 O O . GLN B 1 36 ? -6.66 -10.609 1.298 1 97.94 36 GLN B O 1
ATOM 765 N N . ILE B 1 37 ? -5.109 -11.898 0.321 1 98.44 37 ILE B N 1
ATOM 766 C CA . ILE B 1 37 ? -5.234 -11.211 -0.963 1 98.44 37 ILE B CA 1
ATOM 767 C C . ILE B 1 37 ? -6.641 -11.422 -1.523 1 98.44 37 ILE B C 1
ATOM 769 O O . ILE B 1 37 ? -7.277 -10.469 -1.978 1 98.44 37 ILE B O 1
ATOM 773 N N . GLY B 1 38 ? -7.062 -12.633 -1.47 1 98.31 38 GLY B N 1
ATOM 774 C CA . GLY B 1 38 ? -8.406 -12.938 -1.933 1 98.31 38 GLY B CA 1
ATOM 775 C C . GLY B 1 38 ? -9.484 -12.141 -1.219 1 98.31 38 GLY B C 1
ATOM 776 O O . GLY B 1 38 ? -10.453 -11.711 -1.837 1 98.31 38 GLY B O 1
ATOM 777 N N . ARG B 1 39 ? -9.289 -11.953 0.041 1 98.06 39 ARG B N 1
ATOM 778 C CA . ARG B 1 39 ? -10.234 -11.164 0.819 1 98.06 39 ARG B CA 1
ATOM 779 C C . ARG B 1 39 ? -10.234 -9.703 0.372 1 98.06 39 ARG B C 1
ATOM 781 O O . ARG B 1 39 ? -11.297 -9.086 0.24 1 98.06 39 ARG B O 1
ATOM 788 N N . TYR B 1 40 ? -9.109 -9.109 0.144 1 97.69 40 TYR B N 1
ATOM 789 C CA . TYR B 1 40 ? -8.992 -7.73 -0.313 1 97.69 40 TYR B CA 1
ATOM 790 C C . TYR B 1 40 ? -9.633 -7.555 -1.685 1 97.69 40 TYR B C 1
ATOM 792 O O . TYR B 1 40 ? -10.141 -6.48 -2.006 1 97.69 40 TYR B O 1
ATOM 800 N N . GLU B 1 41 ? -9.609 -8.719 -2.428 1 98.25 41 GLU B N 1
ATOM 801 C CA . GLU B 1 41 ? -10.023 -8.617 -3.822 1 98.25 41 GLU B CA 1
ATOM 802 C C . GLU B 1 41 ? -11.445 -9.125 -4.012 1 98.25 41 GLU B C 1
ATOM 804 O O . GLU B 1 41 ? -11.867 -9.414 -5.137 1 98.25 41 GLU B O 1
ATOM 809 N N . LYS B 1 42 ? -12.102 -9.25 -2.918 1 97.94 42 LYS B N 1
ATOM 810 C CA . LYS B 1 42 ? -13.484 -9.695 -2.994 1 97.94 42 LYS B CA 1
ATOM 811 C C . LYS B 1 42 ? -14.359 -8.664 -3.699 1 97.94 42 LYS B C 1
ATOM 813 O O . LYS B 1 42 ? -14.367 -7.488 -3.318 1 97.94 42 LYS B O 1
ATOM 818 N N . THR B 1 43 ? -15.133 -9.094 -4.645 1 97.69 43 THR B N 1
ATOM 819 C CA . THR B 1 43 ? -16 -8.227 -5.438 1 97.69 43 THR B CA 1
ATOM 820 C C . THR B 1 43 ? -17.016 -7.516 -4.551 1 97.69 43 THR B C 1
ATOM 822 O O . THR B 1 43 ? -17.641 -8.141 -3.686 1 97.69 43 THR B O 1
ATOM 825 N N . GLY B 1 44 ? -17.141 -6.293 -4.723 1 96.44 44 GLY B N 1
ATOM 826 C CA . GLY B 1 44 ? -18.156 -5.52 -4.02 1 96.44 44 GLY B CA 1
ATOM 827 C C . GLY B 1 44 ? -17.688 -5.004 -2.674 1 96.44 44 GLY B C 1
ATOM 828 O O . GLY B 1 44 ? -18.406 -4.27 -1.998 1 96.44 44 GLY B O 1
ATOM 829 N N . GLN B 1 45 ? -16.516 -5.426 -2.254 1 96.75 45 GLN B N 1
ATOM 830 C CA . GLN B 1 45 ? -15.961 -4.977 -0.984 1 96.75 45 GLN B CA 1
ATOM 831 C C . GLN B 1 45 ? -14.984 -3.822 -1.189 1 96.75 45 GLN B C 1
ATOM 833 O O . GLN B 1 45 ? -14.242 -3.801 -2.172 1 96.75 45 GLN B O 1
ATOM 838 N N . ILE B 1 46 ? -15.039 -2.928 -0.26 1 96.44 46 ILE B N 1
ATOM 839 C CA . ILE B 1 46 ? -14.125 -1.794 -0.338 1 96.44 46 ILE B CA 1
ATOM 840 C C . ILE B 1 46 ? -12.773 -2.18 0.266 1 96.44 46 ILE B C 1
ATOM 842 O O . ILE B 1 46 ? -12.719 -2.754 1.355 1 96.44 46 ILE B O 1
ATOM 846 N N . VAL B 1 47 ? -11.719 -1.825 -0.474 1 97.25 47 VAL B N 1
ATOM 847 C CA . VAL B 1 47 ? -10.359 -2.08 -0.017 1 97.25 47 VAL B CA 1
ATOM 848 C C . VAL B 1 47 ? -9.914 -0.97 0.932 1 97.25 47 VAL B C 1
ATOM 850 O O . VAL B 1 47 ? -10.125 0.214 0.653 1 97.25 47 VAL B O 1
ATOM 853 N N . PRO B 1 48 ? -9.336 -1.361 2.064 1 96.06 48 PRO B N 1
ATOM 854 C CA . PRO B 1 48 ? -8.844 -0.322 2.973 1 96.06 48 PRO B CA 1
ATOM 855 C C . PRO B 1 48 ? -7.863 0.638 2.297 1 96.06 48 PRO B C 1
ATOM 857 O O . PRO B 1 48 ? -7.074 0.223 1.442 1 96.06 48 PRO B O 1
ATOM 860 N N . PRO B 1 49 ? -7.84 1.79 2.672 1 94.38 49 PRO B N 1
ATOM 861 C CA . PRO B 1 49 ? -7.113 2.852 1.975 1 94.38 49 PRO B CA 1
ATOM 862 C C . PRO B 1 49 ? -5.625 2.541 1.811 1 94.38 49 PRO B C 1
ATOM 864 O O . PRO B 1 49 ? -5.062 2.746 0.732 1 94.38 49 PRO B O 1
ATOM 867 N N . LYS B 1 50 ? -4.934 2.072 2.854 1 96 50 LYS B N 1
ATOM 868 C CA . LYS B 1 50 ? -3.516 1.746 2.738 1 96 50 LYS B CA 1
ATOM 869 C C . LYS B 1 50 ? -3.289 0.636 1.715 1 96 50 LYS B C 1
ATOM 871 O O . LYS B 1 50 ? -2.381 0.724 0.887 1 96 50 LYS B O 1
ATOM 876 N N . VAL B 1 51 ? -4.148 -0.334 1.769 1 96.69 51 VAL B N 1
ATOM 877 C CA . VAL B 1 51 ? -4.043 -1.462 0.848 1 96.69 51 VAL B CA 1
ATOM 878 C C . VAL B 1 51 ? -4.387 -1.007 -0.568 1 96.69 51 VAL B C 1
ATOM 880 O O . VAL B 1 51 ? -3.742 -1.419 -1.534 1 96.69 51 VAL B O 1
ATOM 883 N N . ALA B 1 52 ? -5.344 -0.167 -0.628 1 95.44 52 ALA B N 1
ATOM 884 C CA . ALA B 1 52 ? -5.742 0.387 -1.92 1 95.44 52 ALA B CA 1
ATOM 885 C C . ALA B 1 52 ? -4.59 1.147 -2.57 1 95.44 52 ALA B C 1
ATOM 887 O O . ALA B 1 52 ? -4.332 0.99 -3.766 1 95.44 52 ALA B O 1
ATOM 888 N N . ASP B 1 53 ? -3.961 1.959 -1.774 1 94.19 53 ASP B N 1
ATOM 889 C CA . ASP B 1 53 ? -2.818 2.695 -2.305 1 94.19 53 ASP B CA 1
ATOM 890 C C . ASP B 1 53 ? -1.714 1.742 -2.758 1 94.19 53 ASP B C 1
ATOM 892 O O . ASP B 1 53 ? -1.048 1.99 -3.766 1 94.19 53 ASP B O 1
ATOM 896 N N . ALA B 1 54 ? -1.517 0.682 -2.049 1 95.81 54 ALA B N 1
ATOM 897 C CA . ALA B 1 54 ? -0.517 -0.31 -2.436 1 95.81 54 ALA B CA 1
ATOM 898 C C . ALA B 1 54 ? -0.857 -0.934 -3.787 1 95.81 54 ALA B C 1
ATOM 900 O O . ALA B 1 54 ? 0.016 -1.087 -4.645 1 95.81 54 ALA B O 1
ATOM 901 N N . TYR B 1 55 ? -2.121 -1.243 -3.924 1 94.81 55 TYR B N 1
ATOM 902 C CA . TYR B 1 55 ? -2.541 -1.791 -5.211 1 94.81 55 TYR B CA 1
ATOM 903 C C . TYR B 1 55 ? -2.299 -0.792 -6.336 1 94.81 55 TYR B C 1
ATOM 905 O O . TYR B 1 55 ? -1.829 -1.164 -7.414 1 94.81 55 TYR B O 1
ATOM 913 N N . ARG B 1 56 ? -2.588 0.385 -6.113 1 91.69 56 ARG B N 1
ATOM 914 C CA . ARG B 1 56 ? -2.381 1.426 -7.113 1 91.69 56 ARG B CA 1
ATOM 915 C C . ARG B 1 56 ? -0.902 1.574 -7.453 1 91.69 56 ARG B C 1
ATOM 917 O O . ARG B 1 56 ? -0.549 1.894 -8.594 1 91.69 56 ARG B O 1
ATOM 924 N N . GLY B 1 57 ? -0.105 1.319 -6.48 1 92.44 57 GLY B N 1
ATOM 925 C CA . GLY B 1 57 ? 1.334 1.441 -6.648 1 92.44 57 GLY B CA 1
ATOM 926 C C . GLY B 1 57 ? 1.942 0.29 -7.426 1 92.44 57 GLY B C 1
ATOM 927 O O . GLY B 1 57 ? 3.09 0.372 -7.871 1 92.44 57 GLY B O 1
ATOM 928 N N . LEU B 1 58 ? 1.233 -0.803 -7.574 1 90.25 58 LEU B N 1
ATOM 929 C CA . LEU B 1 58 ? 1.745 -1.938 -8.336 1 90.25 58 LEU B CA 1
ATOM 930 C C . LEU B 1 58 ? 2.053 -1.539 -9.773 1 90.25 58 LEU B C 1
ATOM 932 O O . LEU B 1 58 ? 2.895 -2.158 -10.43 1 90.25 58 LEU B O 1
ATOM 936 N N . ALA B 1 59 ? 1.364 -0.589 -10.195 1 75 59 ALA B N 1
ATOM 937 C CA . ALA B 1 59 ? 1.55 -0.141 -11.578 1 75 59 ALA B CA 1
ATOM 938 C C . ALA B 1 59 ? 2.947 0.438 -11.781 1 75 59 ALA B C 1
ATOM 940 O O . ALA B 1 59 ? 3.455 0.468 -12.906 1 75 59 ALA B O 1
ATOM 941 N N . VAL B 1 60 ? 3.473 0.909 -10.758 1 67.12 60 VAL B N 1
ATOM 942 C CA . VAL B 1 60 ? 4.801 1.51 -10.844 1 67.12 60 VAL B CA 1
ATOM 943 C C . VAL B 1 60 ? 5.863 0.416 -10.812 1 67.12 60 VAL B C 1
ATOM 945 O O . VAL B 1 60 ? 6.949 0.58 -11.375 1 67.12 60 VAL B O 1
ATOM 948 N N . VAL B 1 61 ? 5.582 -0.635 -10.18 1 56.06 61 VAL B N 1
ATOM 949 C CA . VAL B 1 61 ? 6.566 -1.706 -10.047 1 56.06 61 VAL B CA 1
ATOM 950 C C . VAL B 1 61 ? 6.758 -2.396 -11.398 1 56.06 61 VAL B C 1
ATOM 952 O O . VAL B 1 61 ? 7.871 -2.795 -11.742 1 56.06 61 VAL B O 1
ATOM 955 N N . GLY B 1 62 ? 5.75 -2.781 -12.039 1 49.62 62 GLY B N 1
ATOM 956 C CA . GLY B 1 62 ? 5.859 -3.568 -13.258 1 49.62 62 GLY B CA 1
ATOM 957 C C . GLY B 1 62 ? 6.602 -2.848 -14.367 1 49.62 62 GLY B C 1
ATOM 958 O O . GLY B 1 62 ? 6.883 -3.436 -15.414 1 49.62 62 GLY B O 1
ATOM 959 N N . GLY B 1 63 ? 6.805 -1.566 -14.336 1 40.53 63 GLY B N 1
ATOM 960 C CA . GLY B 1 63 ? 7.539 -1.048 -15.477 1 40.53 63 GLY B CA 1
ATOM 961 C C . GLY B 1 63 ? 9.047 -1.122 -15.305 1 40.53 63 GLY B C 1
ATOM 962 O O . GLY B 1 63 ? 9.539 -1.22 -14.18 1 40.53 63 GLY B O 1
#

InterPro domains:
  IPR001387 Cro/C1-type, helix-turn-helix domain [PS50943] (14-42)
  IPR001387 Cro/C1-type, helix-turn-helix domain [cd00093] (9-55)
  IPR010982 Lambda repressor-like, DNA-binding domain superfamily [G3DSA:1.10.260.40] (6-59)
  IPR010982 Lambda repressor-like, DNA-binding domain superfamily [SSF47413] (6-50)